Protein AF-A0A3M9N352-F1 (afdb_monomer_lite)

Radius of gyration: 36.43 Å; chains: 1; bounding box: 83×50×104 Å

Foldseek 3Di:
DDDDDDDDDDDDDDDPDPPPPDVVVVVVVVVVVLVVVLVVLVVVLVVVLVVLVVVLVVVLVVLVVVLVVQLVVLVVCCVVVVDDPVVSVVSNVVSVVVSVVVNVVSVVVSVVVNVVSVVVSVVVVVVSVVPPD

pLDDT: mean 82.06, std 21.28, range [32.69, 98.62]

Sequence (133 aa):
MLLTGSGAASAGTLGAGKGKENPFSKAEKKRTKALEKAAKKDAEYQQEMARAKEKYERDQADLKEDYNRKQHKINDQFVKDHYTASQFAQEMDRLRISYEMDKQKLQERYERQRDKRQTAWQAERNTISLVKL

Organism: NCBI:txid1348778

Secondary structure (DSSP, 8-state):
----------------------HHHHHHHHHHHHHHHHHHHHHHHHHHHHHHHHHHHHHHHHHHHHHHHHHHHHHHHHHHHT--HHHHHHHHHHHHHHHHHHHHHHHHHHHHHHHHHHHHHHHHHHHHHHS--

Structure (mmCIF, N/CA/C/O backbone):
data_AF-A0A3M9N352-F1
#
_entry.id   AF-A0A3M9N352-F1
#
loop_
_atom_site.group_PDB
_atom_site.id
_atom_site.type_symbol
_atom_site.label_atom_id
_atom_site.label_alt_id
_atom_site.label_comp_id
_atom_site.label_asym_id
_atom_site.label_entity_id
_atom_site.label_seq_id
_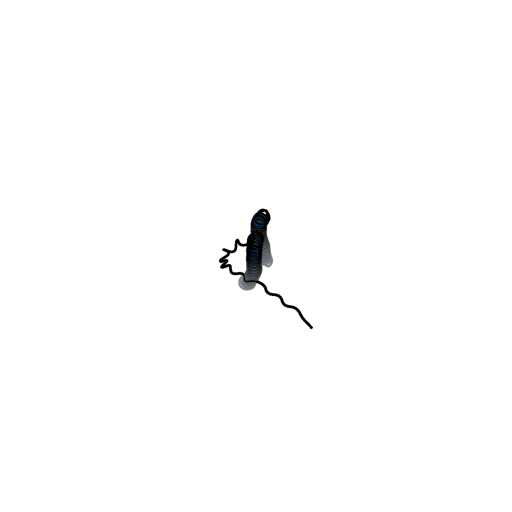atom_site.pdbx_PDB_ins_code
_atom_site.Cartn_x
_atom_site.Cartn_y
_atom_site.Cartn_z
_atom_site.occupancy
_atom_site.B_iso_or_equiv
_atom_site.auth_seq_id
_atom_site.auth_comp_id
_atom_site.auth_asym_id
_atom_site.auth_atom_id
_atom_site.pdbx_PDB_model_num
ATOM 1 N N . MET A 1 1 ? -58.968 -47.504 68.413 1.00 46.59 1 MET A N 1
ATOM 2 C CA . MET A 1 1 ? -58.049 -46.535 69.047 1.00 46.59 1 MET A CA 1
ATOM 3 C C . MET A 1 1 ? -58.661 -45.147 68.922 1.00 46.59 1 MET A C 1
ATOM 5 O O . MET A 1 1 ? -59.194 -44.833 67.868 1.00 46.59 1 MET A O 1
ATOM 9 N N . LEU A 1 2 ? -58.677 -44.414 70.036 1.00 40.50 2 LEU A N 1
ATOM 10 C CA . LEU A 1 2 ? -59.210 -43.060 70.238 1.00 40.50 2 LEU A CA 1
ATOM 11 C C . LEU A 1 2 ? -58.290 -41.954 69.667 1.00 40.50 2 LEU A C 1
ATOM 13 O O . LEU A 1 2 ? -57.119 -42.221 69.417 1.00 40.50 2 LEU A O 1
ATOM 17 N N . LEU A 1 3 ? -58.844 -40.726 69.662 1.00 39.59 3 LEU A N 1
ATOM 18 C CA . LEU A 1 3 ? -58.259 -39.364 69.560 1.00 39.59 3 LEU A CA 1
ATOM 19 C C . LEU A 1 3 ? -58.153 -38.772 68.133 1.00 39.59 3 LEU A C 1
ATOM 21 O O . LEU A 1 3 ? -57.405 -39.283 67.314 1.00 39.59 3 LEU A O 1
ATOM 25 N N . THR A 1 4 ? -59.003 -37.829 67.684 1.00 40.75 4 THR A N 1
ATOM 26 C CA . THR A 1 4 ? -59.256 -36.400 68.053 1.00 40.75 4 THR A CA 1
ATOM 27 C C . THR A 1 4 ? -58.168 -35.401 67.642 1.00 40.75 4 THR A C 1
ATOM 29 O O . THR A 1 4 ? -57.017 -35.562 68.027 1.00 40.75 4 THR A O 1
ATOM 32 N N . GLY A 1 5 ? -58.596 -34.293 67.017 1.00 38.94 5 GLY A N 1
ATOM 33 C CA . GLY A 1 5 ? -57.868 -33.012 66.927 1.00 38.94 5 GLY A CA 1
ATOM 34 C C . GLY A 1 5 ? -57.756 -32.504 65.483 1.00 38.94 5 GLY A C 1
ATOM 35 O O . GLY A 1 5 ? -56.967 -33.047 64.730 1.00 38.94 5 GLY A O 1
ATOM 36 N N . SER A 1 6 ? -58.631 -31.632 64.964 1.00 36.22 6 SER A N 1
ATOM 37 C CA . SER A 1 6 ? -58.828 -30.200 65.279 1.00 36.22 6 SER A CA 1
ATOM 38 C C . SER A 1 6 ? -57.690 -29.305 64.768 1.00 36.22 6 SER A C 1
ATOM 40 O O . SER A 1 6 ? -56.546 -29.496 65.165 1.00 36.22 6 SER A O 1
ATOM 42 N N . GLY A 1 7 ? -58.023 -28.281 63.968 1.00 32.69 7 GLY A N 1
ATOM 43 C CA . GLY A 1 7 ? -57.232 -27.047 63.944 1.00 32.69 7 GLY A CA 1
ATOM 44 C C . GLY A 1 7 ? -56.966 -26.382 62.592 1.00 32.69 7 GLY A C 1
ATOM 45 O O . GLY A 1 7 ? -55.981 -26.678 61.936 1.00 32.69 7 GLY A O 1
ATOM 46 N N . ALA A 1 8 ? -57.778 -25.357 62.326 1.00 37.34 8 ALA A N 1
ATOM 47 C CA . ALA A 1 8 ? -57.354 -24.004 61.949 1.00 37.34 8 ALA A CA 1
ATOM 48 C C . ALA A 1 8 ? -56.920 -23.668 60.504 1.00 37.34 8 ALA A C 1
ATOM 50 O O . ALA A 1 8 ? -55.937 -24.141 59.944 1.00 37.34 8 ALA A O 1
ATOM 51 N N . ALA A 1 9 ? -57.671 -22.698 59.983 1.00 40.91 9 ALA A N 1
ATOM 52 C CA . ALA A 1 9 ? -57.434 -21.861 58.823 1.00 40.91 9 ALA A CA 1
ATOM 53 C C . ALA A 1 9 ? -56.161 -20.997 58.894 1.00 40.91 9 ALA A C 1
ATOM 55 O O . ALA A 1 9 ? -55.774 -20.526 59.960 1.00 40.91 9 ALA A O 1
ATOM 56 N N . SER A 1 10 ? -55.651 -20.634 57.717 1.00 40.41 10 SER A N 1
ATOM 57 C CA . SER A 1 10 ? -55.231 -19.267 57.360 1.00 40.41 10 SER A CA 1
ATOM 58 C C . SER A 1 10 ? -55.149 -19.209 55.823 1.00 40.41 10 SER A C 1
ATOM 60 O O . SER A 1 10 ? -54.543 -20.066 55.195 1.00 40.41 10 SER A O 1
ATOM 62 N N . ALA A 1 11 ? -55.966 -18.439 55.100 1.00 34.78 11 ALA A N 1
ATOM 63 C CA . ALA A 1 11 ? -56.112 -16.983 55.067 1.00 34.78 11 ALA A CA 1
ATOM 64 C C . ALA A 1 11 ? -54.823 -16.257 54.645 1.00 34.78 11 ALA A C 1
ATOM 66 O O . ALA A 1 11 ? -53.880 -16.153 55.420 1.00 34.78 11 ALA A O 1
ATOM 67 N N . GLY A 1 12 ? -54.872 -15.675 53.441 1.00 35.03 12 GLY A N 1
ATOM 68 C CA . GLY A 1 12 ? -53.961 -14.634 52.963 1.00 35.03 12 GLY A CA 1
ATOM 69 C C . GLY A 1 12 ? -52.627 -15.170 52.433 1.00 35.03 12 GLY A C 1
ATOM 70 O O . GLY A 1 12 ? -52.000 -16.027 53.024 1.00 35.03 12 GLY A O 1
ATOM 71 N N . THR A 1 13 ? -52.065 -14.656 51.348 1.00 39.44 13 THR A N 1
ATOM 72 C CA . THR A 1 13 ? -52.016 -13.229 51.048 1.00 39.44 13 THR A CA 1
ATOM 73 C C . THR A 1 13 ? -51.676 -13.032 49.573 1.00 39.44 13 THR A C 1
ATOM 75 O O . THR A 1 13 ? -50.699 -13.574 49.060 1.00 39.44 13 THR A O 1
ATOM 78 N N . LEU A 1 14 ? -52.499 -12.217 48.911 1.00 44.50 14 LEU A N 1
ATOM 79 C CA . LEU A 1 14 ? -52.164 -11.475 47.701 1.00 44.50 14 LEU A CA 1
ATOM 80 C C . LEU A 1 14 ? -50.808 -10.789 47.880 1.00 44.50 14 LEU A C 1
ATOM 82 O O . LEU A 1 14 ? -50.658 -9.916 48.728 1.00 44.50 14 LEU A O 1
ATOM 86 N N . GLY A 1 15 ? -49.835 -11.149 47.055 1.00 35.78 15 GLY A N 1
ATOM 87 C CA . GLY A 1 15 ? -48.520 -10.529 47.077 1.00 35.78 15 GLY A CA 1
ATOM 88 C C . GLY A 1 15 ? -48.037 -10.253 45.671 1.00 35.78 15 GLY A C 1
ATOM 89 O O . GLY A 1 15 ? -47.127 -10.922 45.194 1.00 35.78 15 GLY A O 1
ATOM 90 N N . ALA A 1 16 ? -48.631 -9.253 45.016 1.00 46.25 16 ALA A N 1
ATOM 91 C CA . ALA A 1 16 ? -48.037 -8.566 43.875 1.00 46.25 16 ALA A CA 1
ATOM 92 C C . ALA A 1 16 ? -46.729 -7.887 44.327 1.00 46.25 16 ALA A C 1
ATOM 94 O O . ALA A 1 16 ? -46.659 -6.683 44.569 1.00 46.25 16 ALA A O 1
ATOM 95 N N . GLY A 1 17 ? -45.680 -8.686 44.503 1.00 37.94 17 GLY A N 1
ATOM 96 C CA . GLY A 1 17 ? -44.341 -8.209 44.780 1.00 37.94 17 GLY A CA 1
ATOM 97 C C . GLY A 1 17 ? -43.755 -7.674 43.489 1.00 37.94 17 GLY A C 1
ATOM 98 O O . GLY A 1 17 ? -43.281 -8.447 42.662 1.00 37.94 17 GLY A O 1
ATOM 99 N N . LYS A 1 18 ? -43.778 -6.347 43.314 1.00 44.56 18 LYS A N 1
ATOM 100 C CA . LYS A 1 18 ? -42.892 -5.641 42.381 1.00 44.56 18 LYS A CA 1
ATOM 101 C C . LYS A 1 18 ? -41.479 -6.187 42.589 1.00 44.56 18 LYS A C 1
ATOM 103 O O . LYS A 1 18 ? -40.827 -5.840 43.574 1.00 44.56 18 LYS A O 1
ATOM 108 N N . GLY A 1 19 ? -41.043 -7.070 41.694 1.00 46.03 19 GLY A N 1
ATOM 109 C CA . GLY A 1 19 ? -39.723 -7.676 41.735 1.00 46.03 19 GLY A CA 1
ATOM 110 C C . GLY A 1 19 ? -38.684 -6.571 41.659 1.00 46.03 19 GLY A C 1
ATOM 111 O O . GLY A 1 19 ? -38.417 -6.029 40.588 1.00 46.03 19 GLY A O 1
ATOM 112 N N . LYS A 1 20 ? -38.115 -6.199 42.809 1.00 50.38 20 LYS A N 1
ATOM 113 C CA . LYS A 1 20 ? -36.860 -5.457 42.861 1.00 50.38 20 LYS A CA 1
ATOM 114 C C . LYS A 1 20 ? -35.837 -6.363 42.190 1.00 50.38 20 LYS A C 1
ATOM 116 O O . LYS A 1 20 ? -35.360 -7.307 42.808 1.00 50.38 20 LYS A O 1
ATOM 121 N N . GLU A 1 21 ? -35.579 -6.127 40.905 1.00 52.34 21 GLU A N 1
ATOM 122 C CA . GLU A 1 21 ? -34.527 -6.824 40.170 1.00 52.34 21 GLU A CA 1
ATOM 123 C C . GLU A 1 21 ? -33.258 -6.812 41.025 1.00 52.34 21 GLU A C 1
ATOM 125 O O . GLU A 1 21 ? -32.755 -5.740 41.380 1.00 52.34 21 GLU A O 1
ATOM 130 N N . ASN A 1 22 ? -32.783 -8.008 41.379 1.00 58.81 22 ASN A N 1
ATOM 131 C CA . ASN A 1 22 ? -31.613 -8.184 42.225 1.00 58.81 22 ASN A CA 1
ATOM 132 C C . ASN A 1 22 ? -30.452 -7.383 41.602 1.00 58.81 22 ASN A C 1
ATOM 134 O O . ASN A 1 22 ? -30.203 -7.545 40.398 1.00 58.81 22 ASN A O 1
ATOM 138 N N . PRO A 1 23 ? -29.750 -6.513 42.354 1.00 59.72 23 PRO A N 1
ATOM 139 C CA . PRO A 1 23 ? -28.700 -5.641 41.815 1.00 59.72 23 PRO A CA 1
ATOM 140 C C . PRO A 1 23 ? -27.583 -6.433 41.120 1.00 59.72 23 PRO A C 1
ATOM 142 O O . PRO A 1 23 ? -27.018 -5.962 40.133 1.00 59.72 23 PRO A O 1
ATOM 145 N N . PHE A 1 24 ? -27.363 -7.678 41.554 1.00 60.66 24 PHE A N 1
ATOM 146 C CA . PHE A 1 24 ? -26.500 -8.654 40.891 1.00 60.66 24 PHE A CA 1
ATOM 147 C C . PHE A 1 24 ? -26.920 -8.951 39.441 1.00 60.66 24 PHE A C 1
ATOM 149 O O . PHE A 1 24 ? -26.077 -8.885 38.554 1.00 60.66 24 PHE A O 1
ATOM 156 N N . SER A 1 25 ? -28.215 -9.137 39.149 1.00 73.56 25 SER A N 1
ATOM 157 C CA . SER A 1 25 ? -28.678 -9.399 37.772 1.00 73.56 25 SER A CA 1
ATOM 158 C C . SER A 1 25 ? -28.511 -8.187 36.845 1.00 73.56 25 SER A C 1
ATOM 160 O O . SER A 1 25 ? -28.296 -8.337 35.644 1.00 73.56 25 SER A O 1
ATOM 162 N N . LYS A 1 26 ? -28.572 -6.962 37.388 1.00 76.81 26 LYS A N 1
ATOM 163 C CA . LYS A 1 26 ? -28.319 -5.734 36.616 1.00 76.81 26 LYS A CA 1
ATOM 164 C C . LYS A 1 26 ? -26.836 -5.559 36.311 1.00 76.81 26 LYS A C 1
ATOM 166 O O . LYS A 1 26 ? -26.499 -5.166 35.196 1.00 76.81 26 LYS A O 1
ATOM 171 N N . ALA A 1 27 ? -25.964 -5.825 37.283 1.00 78.38 27 ALA A N 1
ATOM 172 C CA . ALA A 1 27 ? -24.516 -5.780 37.096 1.00 78.38 27 ALA A CA 1
ATOM 173 C C . ALA A 1 27 ? -24.054 -6.838 36.082 1.00 78.38 27 ALA A C 1
ATOM 175 O O . ALA A 1 27 ? -23.261 -6.537 35.193 1.00 78.38 27 ALA A O 1
ATOM 176 N N . GLU A 1 28 ? -24.625 -8.037 36.150 1.00 81.25 28 GLU A N 1
ATOM 177 C CA . GLU A 1 28 ? -24.336 -9.130 35.226 1.00 81.25 28 GLU A CA 1
ATOM 178 C C . GLU A 1 28 ? -24.804 -8.807 33.803 1.00 81.25 28 GLU A C 1
ATOM 180 O O . GLU A 1 28 ? -23.981 -8.792 32.895 1.00 81.25 28 GLU A O 1
ATOM 185 N N . LYS A 1 29 ? -26.058 -8.362 33.609 1.00 84.25 29 LYS A N 1
ATOM 186 C CA . LYS A 1 29 ? -26.548 -7.876 32.300 1.00 84.25 29 LYS A CA 1
ATOM 187 C C . LYS A 1 29 ? -25.679 -6.749 31.720 1.00 84.25 29 LYS A C 1
ATOM 189 O O . LYS A 1 29 ? -25.496 -6.678 30.505 1.00 84.25 29 LYS A O 1
ATOM 194 N N . LYS A 1 30 ? -25.157 -5.839 32.555 1.00 84.38 30 LYS A N 1
ATOM 195 C CA . LYS A 1 30 ? -24.230 -4.779 32.113 1.00 84.38 30 LYS A CA 1
ATOM 196 C C . LYS A 1 30 ? -22.888 -5.356 31.657 1.00 84.38 30 LYS A C 1
ATOM 198 O O . LYS A 1 30 ? -22.384 -4.922 30.623 1.00 84.38 30 LYS A O 1
ATOM 203 N N . ARG A 1 31 ? -22.342 -6.337 32.383 1.00 83.12 31 ARG A N 1
ATOM 204 C CA . ARG A 1 31 ? -21.113 -7.052 32.006 1.00 83.12 31 ARG A CA 1
ATOM 205 C C . ARG A 1 31 ? -21.279 -7.784 30.682 1.00 83.12 31 ARG A C 1
ATOM 207 O O . ARG A 1 31 ? -20.456 -7.588 29.795 1.00 83.12 31 ARG A O 1
ATOM 214 N N . THR A 1 32 ? -22.362 -8.538 30.504 1.00 85.31 32 THR A N 1
ATOM 215 C CA . THR A 1 32 ? -22.622 -9.273 29.256 1.00 85.31 32 THR A CA 1
ATOM 216 C C . THR A 1 32 ? -22.703 -8.324 28.062 1.00 85.31 32 THR A C 1
ATOM 218 O O . THR A 1 32 ? -22.005 -8.524 27.075 1.00 85.31 32 THR A O 1
ATOM 221 N N . LYS A 1 33 ? -23.445 -7.213 28.185 1.00 86.94 33 LYS A N 1
ATOM 222 C CA . LYS A 1 33 ? -23.532 -6.190 27.127 1.00 86.94 33 LYS A CA 1
ATOM 223 C C . LYS A 1 33 ? -22.187 -5.527 26.813 1.00 86.94 33 LYS A C 1
ATOM 225 O O . LYS A 1 33 ? -21.920 -5.203 25.658 1.00 86.94 33 LYS A O 1
ATOM 230 N N . ALA A 1 34 ? -21.348 -5.291 27.824 1.00 84.81 34 ALA A N 1
ATOM 231 C CA . ALA A 1 34 ? -20.011 -4.736 27.620 1.00 84.81 34 ALA A CA 1
ATOM 232 C C . ALA A 1 34 ? -19.099 -5.720 26.868 1.00 84.81 34 ALA A C 1
ATOM 234 O O . ALA A 1 34 ? -18.400 -5.311 25.941 1.00 84.81 34 ALA A O 1
ATOM 235 N N . LEU A 1 35 ? -19.162 -7.010 27.214 1.00 86.44 35 LEU A N 1
ATOM 236 C CA . LEU A 1 35 ? -18.424 -8.076 26.533 1.00 86.44 35 LEU A CA 1
ATOM 237 C C . LEU A 1 35 ? -18.890 -8.261 25.085 1.00 86.44 35 LEU A C 1
ATOM 239 O O . LEU A 1 35 ? -18.057 -8.321 24.188 1.00 86.44 35 LEU A O 1
ATOM 243 N N . GLU A 1 36 ? -20.199 -8.276 24.831 1.00 88.50 36 GLU A N 1
ATOM 244 C CA . GLU A 1 36 ? -20.757 -8.348 23.473 1.00 88.50 36 GLU A CA 1
ATOM 245 C C . GLU A 1 36 ? -20.317 -7.157 22.614 1.00 88.50 36 GLU A C 1
ATOM 247 O O . GLU A 1 36 ? -19.919 -7.322 21.459 1.00 88.50 36 GLU A O 1
ATOM 252 N N . LYS A 1 37 ? -20.339 -5.944 23.182 1.00 87.69 37 LYS A N 1
ATOM 253 C CA . LYS A 1 37 ? -19.883 -4.737 22.485 1.00 87.69 37 LYS A CA 1
ATOM 254 C C . LYS A 1 37 ? -18.391 -4.808 22.154 1.00 87.69 37 LYS A C 1
ATOM 256 O O . LYS A 1 37 ? -18.011 -4.437 21.045 1.00 87.69 37 LYS A O 1
ATOM 261 N N . ALA A 1 38 ? -17.566 -5.288 23.086 1.00 86.81 38 ALA A N 1
ATOM 262 C CA . ALA A 1 38 ? -16.139 -5.495 22.856 1.00 86.81 38 ALA A CA 1
ATOM 263 C C . ALA A 1 38 ? -15.893 -6.552 21.767 1.00 86.81 38 ALA A C 1
ATOM 265 O O . ALA A 1 38 ? -15.145 -6.295 20.831 1.00 86.81 38 ALA A O 1
ATOM 266 N N . ALA A 1 39 ? -16.593 -7.689 21.818 1.00 89.94 39 ALA A N 1
ATOM 267 C CA . ALA A 1 39 ? -16.480 -8.748 20.816 1.00 89.94 39 ALA A CA 1
ATOM 268 C C . ALA A 1 39 ? -16.874 -8.266 19.410 1.00 89.94 39 ALA A C 1
ATOM 270 O O . ALA A 1 39 ? -16.186 -8.562 18.433 1.00 89.94 39 ALA A O 1
ATOM 271 N N . LYS A 1 40 ? -17.947 -7.471 19.297 1.00 91.00 40 LYS A N 1
ATOM 272 C CA . LYS A 1 40 ? -18.348 -6.871 18.019 1.00 91.00 40 LYS A CA 1
ATOM 273 C C . LYS A 1 40 ? -17.273 -5.925 17.475 1.00 91.00 40 LYS A C 1
ATOM 275 O O . LYS A 1 40 ? -16.990 -5.952 16.282 1.00 91.00 40 LYS A O 1
ATOM 280 N N . LYS A 1 41 ? -16.662 -5.113 18.341 1.00 88.81 41 LYS A N 1
ATOM 281 C CA . LYS A 1 41 ? -15.582 -4.194 17.957 1.00 88.81 41 LYS A CA 1
ATOM 282 C C . LYS A 1 41 ? -14.324 -4.927 17.509 1.00 88.81 41 LYS A C 1
ATOM 284 O O . LYS A 1 41 ? -13.740 -4.555 16.496 1.00 88.81 41 LYS A O 1
ATOM 289 N N . ASP A 1 42 ? -13.960 -5.994 18.210 1.00 91.94 42 ASP A N 1
ATOM 290 C CA . ASP A 1 42 ? -12.845 -6.855 17.822 1.00 91.94 42 ASP A CA 1
ATOM 291 C C . ASP A 1 42 ? -13.107 -7.478 16.438 1.00 91.94 42 ASP A C 1
ATOM 293 O O . ASP A 1 42 ? -12.227 -7.454 15.580 1.00 91.94 42 ASP A O 1
ATOM 297 N N . ALA A 1 43 ? -14.331 -7.944 16.165 1.00 94.44 43 ALA A N 1
ATOM 298 C CA . ALA A 1 43 ? -14.706 -8.477 14.854 1.00 94.44 43 ALA A CA 1
ATOM 299 C C . ALA A 1 43 ? -14.662 -7.420 13.729 1.00 94.44 43 ALA A C 1
ATOM 301 O O . ALA A 1 43 ? -14.131 -7.698 12.652 1.00 94.44 43 ALA A O 1
ATOM 302 N N . GLU A 1 44 ? -15.179 -6.209 13.975 1.00 94.06 44 GLU A N 1
ATOM 303 C CA . GLU A 1 44 ? -15.109 -5.079 13.032 1.00 94.06 44 GLU A CA 1
ATOM 304 C C . GLU A 1 44 ? -13.650 -4.742 12.678 1.00 94.06 44 GLU A C 1
ATOM 306 O O . GLU A 1 44 ? -13.306 -4.637 11.499 1.00 94.06 44 GLU A O 1
ATOM 311 N N . TYR A 1 45 ? -12.777 -4.655 13.687 1.00 94.62 45 TYR A N 1
ATOM 312 C CA . TYR A 1 45 ? -11.348 -4.397 13.506 1.00 94.62 45 TYR A CA 1
ATOM 313 C C . TYR A 1 45 ? -10.658 -5.493 12.676 1.00 94.62 45 TYR A C 1
ATOM 315 O O . TYR A 1 45 ? -9.929 -5.186 11.731 1.00 94.62 45 TYR A O 1
ATOM 323 N N . GLN A 1 46 ? -10.917 -6.773 12.969 1.00 96.69 46 GLN A N 1
ATOM 324 C CA . GLN A 1 46 ? -10.341 -7.886 12.201 1.00 96.69 46 GLN A CA 1
ATOM 325 C C . GLN A 1 46 ? -10.775 -7.849 10.731 1.00 96.69 46 GLN A C 1
ATOM 327 O O . GLN A 1 46 ? -9.956 -8.052 9.832 1.00 96.69 46 GLN A O 1
ATOM 332 N N . GLN A 1 47 ? -12.047 -7.539 10.470 1.00 97.25 47 GLN A N 1
ATOM 333 C CA . GLN A 1 47 ? -12.552 -7.420 9.106 1.00 97.25 47 GLN A CA 1
ATOM 334 C C . GLN A 1 47 ? -11.896 -6.255 8.355 1.00 97.25 47 GLN A C 1
ATOM 336 O O . GLN A 1 47 ? -11.549 -6.393 7.181 1.00 97.25 47 GLN A O 1
ATOM 341 N N . GLU A 1 48 ? -11.706 -5.110 9.011 1.00 96.25 48 GLU A N 1
ATOM 342 C CA . GLU A 1 48 ? -11.035 -3.960 8.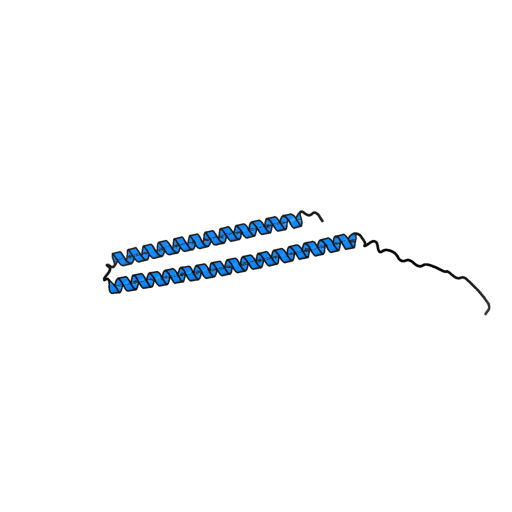406 1.00 96.25 48 GLU A CA 1
ATOM 343 C C . GLU A 1 48 ? -9.571 -4.273 8.065 1.00 96.25 48 GLU A C 1
ATOM 345 O O . GLU A 1 48 ? -9.102 -3.949 6.971 1.00 96.25 48 GLU A O 1
ATOM 350 N N . MET A 1 49 ? -8.863 -4.960 8.963 1.00 97.75 49 MET A N 1
ATOM 351 C CA . MET A 1 49 ? -7.484 -5.398 8.739 1.00 97.75 49 MET A CA 1
ATOM 352 C C . MET A 1 49 ? -7.372 -6.373 7.566 1.00 97.75 49 MET A C 1
ATOM 354 O O . MET A 1 49 ? -6.477 -6.218 6.732 1.00 97.75 49 MET A O 1
ATOM 358 N N . ALA A 1 50 ? -8.301 -7.327 7.454 1.00 98.00 50 ALA A N 1
ATOM 359 C CA . ALA A 1 50 ? -8.354 -8.259 6.331 1.00 98.00 50 ALA A CA 1
ATOM 360 C C . ALA A 1 50 ? -8.557 -7.527 4.995 1.00 98.00 50 ALA A C 1
ATOM 362 O O . ALA A 1 50 ? -7.762 -7.699 4.073 1.00 98.00 50 ALA A O 1
ATOM 363 N N . ARG A 1 51 ? -9.543 -6.624 4.914 1.00 98.12 51 ARG A N 1
ATOM 364 C CA . ARG A 1 51 ? -9.797 -5.823 3.700 1.00 98.12 51 ARG A CA 1
ATOM 365 C C . ARG A 1 51 ? -8.605 -4.951 3.317 1.00 98.12 51 ARG A C 1
ATOM 367 O O . ARG A 1 51 ? -8.294 -4.800 2.137 1.00 98.12 51 ARG A O 1
ATOM 374 N N . ALA A 1 52 ? -7.940 -4.352 4.303 1.00 97.38 52 ALA A N 1
ATOM 375 C CA . ALA A 1 52 ? -6.758 -3.538 4.058 1.00 97.38 52 ALA A CA 1
ATOM 376 C C . ALA A 1 52 ? -5.599 -4.370 3.496 1.00 97.38 52 ALA A C 1
ATOM 378 O O . ALA A 1 52 ? -4.904 -3.909 2.590 1.00 97.38 52 ALA A O 1
ATOM 379 N N . LYS A 1 53 ? -5.410 -5.590 4.010 1.00 98.00 53 LYS A N 1
ATOM 380 C CA . LYS A 1 53 ? -4.412 -6.534 3.508 1.00 98.00 53 LYS A CA 1
ATOM 381 C C . LYS A 1 53 ? -4.726 -6.971 2.076 1.00 98.00 53 LYS A C 1
ATOM 383 O O . LYS A 1 53 ? -3.856 -6.856 1.222 1.00 98.00 53 LYS A O 1
ATOM 388 N N . GLU A 1 54 ? -5.964 -7.369 1.789 1.00 98.44 54 GLU A N 1
ATOM 389 C CA . GLU A 1 54 ? -6.396 -7.730 0.428 1.00 98.44 54 GLU A CA 1
ATOM 390 C C . GLU A 1 54 ? -6.184 -6.582 -0.564 1.00 98.44 54 GLU A C 1
ATOM 392 O O . GLU A 1 54 ? -5.730 -6.789 -1.689 1.00 98.44 54 GLU A O 1
ATOM 397 N N . LYS A 1 55 ? -6.494 -5.343 -0.155 1.00 98.38 55 LYS A N 1
ATOM 398 C CA . LYS A 1 55 ? -6.233 -4.169 -0.991 1.00 98.38 55 LYS A CA 1
ATOM 399 C C . LYS A 1 55 ? -4.737 -4.013 -1.268 1.00 98.38 55 LYS A C 1
ATOM 401 O O . LYS A 1 55 ? -4.369 -3.769 -2.408 1.00 98.38 55 LYS A O 1
ATOM 406 N N . TYR A 1 56 ? -3.894 -4.141 -0.247 1.00 98.44 56 TYR A N 1
ATOM 407 C CA . TYR A 1 56 ? -2.446 -4.045 -0.407 1.00 98.44 56 TYR A CA 1
ATOM 408 C C . TYR A 1 56 ? -1.897 -5.123 -1.355 1.00 98.44 56 TYR A C 1
ATOM 410 O O . TYR A 1 56 ? -1.101 -4.804 -2.233 1.00 98.44 56 TYR A O 1
ATOM 418 N N . GLU A 1 57 ? -2.361 -6.367 -1.236 1.00 98.62 57 GLU A N 1
ATOM 419 C CA . GLU A 1 57 ? -1.971 -7.465 -2.131 1.00 98.62 57 GLU A CA 1
ATOM 420 C C . GLU A 1 57 ? -2.385 -7.193 -3.584 1.00 98.62 57 GLU A C 1
ATOM 422 O O . GLU A 1 57 ? -1.597 -7.417 -4.504 1.00 98.62 57 GLU A O 1
ATOM 427 N N . ARG A 1 58 ? -3.589 -6.644 -3.799 1.00 98.56 58 ARG A N 1
ATOM 428 C CA . ARG A 1 58 ? -4.033 -6.202 -5.128 1.00 98.56 58 ARG A CA 1
ATOM 429 C C . ARG A 1 58 ? -3.154 -5.080 -5.673 1.00 98.56 58 ARG A C 1
ATOM 431 O O . ARG A 1 58 ? -2.647 -5.202 -6.779 1.00 98.56 58 ARG A O 1
ATOM 438 N N . ASP A 1 59 ? -2.914 -4.037 -4.880 1.00 98.38 59 ASP A N 1
ATOM 439 C CA . ASP A 1 59 ? -2.075 -2.905 -5.285 1.00 98.38 59 ASP A CA 1
ATOM 440 C C . ASP A 1 59 ? -0.637 -3.367 -5.631 1.00 98.38 59 ASP A C 1
ATOM 442 O O . ASP A 1 59 ? -0.003 -2.816 -6.531 1.00 98.38 59 ASP A O 1
ATOM 446 N N . GLN A 1 60 ? -0.105 -4.389 -4.943 1.00 98.56 60 GLN A N 1
ATOM 447 C CA . GLN A 1 60 ? 1.185 -5.000 -5.287 1.00 98.56 60 GLN A CA 1
ATOM 448 C C . GLN A 1 60 ? 1.150 -5.738 -6.629 1.00 98.56 60 GLN A C 1
ATOM 450 O O . GLN A 1 60 ? 2.111 -5.653 -7.399 1.00 98.56 60 GLN A O 1
ATOM 455 N N . ALA A 1 61 ? 0.078 -6.487 -6.894 1.00 98.50 61 ALA A N 1
ATOM 456 C CA . ALA A 1 61 ? -0.101 -7.193 -8.156 1.00 98.50 61 ALA A CA 1
ATOM 457 C C . ALA A 1 61 ? -0.197 -6.205 -9.326 1.00 98.50 61 ALA A C 1
ATOM 459 O O . ALA A 1 61 ? 0.531 -6.363 -10.306 1.00 98.50 61 ALA A O 1
ATOM 460 N N . ASP A 1 62 ? -0.994 -5.147 -9.168 1.00 98.38 62 ASP A N 1
ATOM 461 C CA . ASP A 1 62 ? -1.151 -4.081 -10.160 1.00 98.38 62 ASP A CA 1
ATOM 462 C C . ASP A 1 62 ? 0.196 -3.398 -10.444 1.00 98.38 62 ASP A C 1
ATOM 464 O O . ASP A 1 62 ? 0.590 -3.241 -11.597 1.00 98.38 62 ASP A O 1
ATOM 468 N N . LEU A 1 63 ? 0.974 -3.077 -9.400 1.00 98.19 63 LEU A N 1
ATOM 469 C CA . LEU A 1 63 ? 2.303 -2.476 -9.556 1.00 98.19 63 LEU A CA 1
ATOM 470 C C . LEU A 1 63 ? 3.262 -3.374 -10.356 1.00 98.19 63 LEU A C 1
ATOM 472 O O . LEU A 1 63 ? 4.046 -2.888 -11.178 1.00 98.19 63 LEU A O 1
ATOM 476 N N . LYS A 1 64 ? 3.217 -4.688 -10.120 1.00 97.94 64 LYS A N 1
ATOM 477 C CA . LYS A 1 64 ? 4.024 -5.660 -10.865 1.00 97.94 64 LYS A CA 1
ATOM 478 C C . LYS A 1 64 ? 3.565 -5.770 -12.317 1.00 97.94 64 LYS A C 1
ATOM 480 O O . LYS A 1 64 ? 4.400 -5.875 -13.214 1.00 97.94 64 LYS A O 1
ATOM 485 N N . GLU A 1 65 ? 2.260 -5.745 -12.560 1.00 98.38 65 GLU A N 1
ATOM 486 C CA . GLU A 1 65 ? 1.716 -5.766 -13.913 1.00 98.38 65 GLU A CA 1
ATOM 487 C C . GLU A 1 65 ? 2.129 -4.511 -14.694 1.00 98.38 65 GLU A C 1
ATOM 489 O O . GLU A 1 65 ? 2.641 -4.618 -15.807 1.00 98.38 65 GLU A O 1
ATOM 494 N N . ASP A 1 66 ? 2.016 -3.331 -14.082 1.00 98.31 66 ASP A N 1
ATOM 495 C CA . ASP A 1 66 ? 2.485 -2.058 -14.630 1.00 98.31 66 ASP A CA 1
ATOM 496 C C . ASP A 1 66 ? 3.970 -2.102 -15.010 1.00 98.31 66 ASP A C 1
ATOM 498 O O . ASP A 1 66 ? 4.348 -1.650 -16.096 1.00 98.31 66 ASP A O 1
ATOM 502 N N . TYR A 1 67 ? 4.814 -2.656 -14.134 1.00 98.19 67 TYR A N 1
ATOM 503 C CA . TYR A 1 67 ? 6.237 -2.850 -14.407 1.00 98.19 67 TYR A CA 1
ATOM 504 C C . TYR A 1 67 ? 6.460 -3.742 -15.631 1.00 98.19 67 TYR A C 1
ATOM 506 O O . TYR A 1 67 ? 7.176 -3.344 -16.551 1.00 98.19 67 TYR A O 1
ATOM 514 N N . ASN A 1 68 ? 5.791 -4.897 -15.693 1.00 98.31 68 ASN A N 1
ATOM 515 C CA . ASN A 1 68 ? 5.904 -5.819 -16.823 1.00 98.31 68 ASN A CA 1
ATOM 516 C C . ASN A 1 68 ? 5.452 -5.160 -18.134 1.00 98.31 68 ASN A C 1
ATOM 518 O O . ASN A 1 68 ? 6.143 -5.256 -19.147 1.00 98.31 68 ASN A O 1
ATOM 522 N N . ARG A 1 69 ? 4.323 -4.436 -18.128 1.00 98.19 69 ARG A N 1
ATOM 523 C CA . ARG A 1 69 ? 3.831 -3.725 -19.320 1.00 98.19 69 ARG A CA 1
ATOM 524 C C . ARG A 1 69 ? 4.829 -2.671 -19.803 1.00 98.19 69 ARG A C 1
ATOM 526 O O . ARG A 1 69 ? 5.071 -2.563 -21.004 1.00 98.19 69 ARG A O 1
ATOM 533 N N . LYS A 1 70 ? 5.444 -1.915 -18.888 1.00 97.56 70 LYS A N 1
ATOM 534 C CA . LYS A 1 70 ? 6.496 -0.942 -19.232 1.00 97.56 70 LYS A CA 1
ATOM 535 C C . LYS A 1 70 ? 7.751 -1.626 -19.771 1.00 97.56 70 LYS A C 1
ATOM 537 O O . LYS A 1 70 ? 8.298 -1.155 -20.763 1.00 97.56 70 LYS A O 1
ATOM 542 N N . GLN A 1 71 ? 8.166 -2.742 -19.175 1.00 97.19 71 GLN A N 1
ATOM 543 C CA . GLN A 1 71 ? 9.300 -3.527 -19.658 1.00 97.19 71 GLN A CA 1
ATOM 544 C C . GLN A 1 71 ? 9.072 -4.003 -21.100 1.00 97.19 71 GLN A C 1
ATOM 546 O O . GLN A 1 71 ? 9.947 -3.826 -21.945 1.00 97.19 71 GLN A O 1
ATOM 551 N N . HIS A 1 72 ? 7.894 -4.559 -21.401 1.00 96.75 72 HIS A N 1
ATOM 552 C CA . HIS A 1 72 ? 7.543 -4.970 -22.764 1.00 96.75 72 HIS A CA 1
ATOM 553 C C . HIS A 1 72 ? 7.601 -3.798 -23.743 1.00 96.75 72 HIS A C 1
ATOM 555 O O . HIS A 1 72 ? 8.214 -3.917 -24.796 1.00 96.75 72 HIS A O 1
ATOM 561 N N . LYS A 1 73 ? 7.066 -2.635 -23.361 1.00 94.75 73 LYS A N 1
ATOM 562 C CA . LYS A 1 73 ? 7.112 -1.437 -24.205 1.00 94.75 73 LYS A CA 1
ATOM 563 C C . LYS A 1 73 ? 8.543 -0.979 -24.517 1.00 94.75 73 LYS A C 1
ATOM 565 O O . LYS A 1 73 ? 8.814 -0.609 -25.655 1.00 94.75 73 LYS A O 1
ATOM 570 N N . ILE A 1 74 ? 9.446 -1.010 -23.534 1.00 93.50 74 ILE A N 1
ATOM 571 C CA . ILE A 1 74 ? 10.868 -0.684 -23.743 1.00 93.50 74 ILE A CA 1
ATOM 572 C C . ILE A 1 74 ? 11.505 -1.695 -24.703 1.00 93.50 74 ILE A C 1
ATOM 574 O O . ILE A 1 74 ? 12.252 -1.312 -25.600 1.00 93.50 74 ILE A O 1
ATOM 578 N N . ASN A 1 75 ? 11.186 -2.982 -24.549 1.00 92.38 75 ASN A N 1
ATOM 579 C CA . ASN A 1 75 ? 11.687 -4.031 -25.432 1.00 92.38 75 ASN A CA 1
ATOM 580 C C . ASN A 1 75 ? 11.188 -3.865 -26.878 1.00 92.38 75 ASN A C 1
ATOM 582 O O . ASN A 1 75 ? 11.974 -3.968 -27.816 1.00 92.38 75 ASN A O 1
ATOM 586 N N . ASP A 1 76 ? 9.910 -3.542 -27.067 1.00 92.44 76 ASP A N 1
ATOM 587 C CA . ASP A 1 76 ? 9.334 -3.302 -28.393 1.00 92.44 76 ASP A CA 1
ATOM 588 C C . ASP A 1 76 ? 9.966 -2.074 -29.068 1.00 92.44 76 ASP A C 1
ATOM 590 O O . ASP A 1 76 ? 10.273 -2.105 -30.260 1.00 92.44 76 ASP A O 1
ATOM 594 N N . GLN A 1 77 ? 10.214 -1.004 -28.303 1.00 89.19 77 GLN A N 1
ATOM 595 C CA . GLN A 1 77 ? 10.932 0.180 -28.786 1.00 89.19 77 GLN A CA 1
ATOM 596 C C . GLN A 1 77 ? 12.379 -0.144 -29.160 1.00 89.19 77 GLN A C 1
ATOM 598 O O . GLN A 1 77 ? 12.852 0.313 -30.193 1.00 89.19 77 GLN A O 1
ATOM 603 N N . PHE A 1 78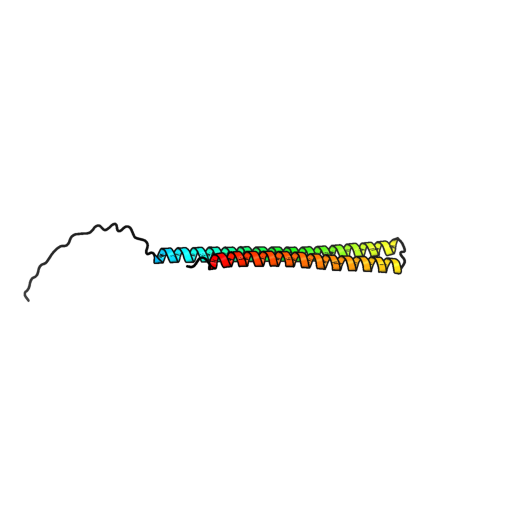 ? 13.068 -0.978 -28.378 1.00 88.69 78 PHE A N 1
ATOM 604 C CA . PHE A 1 78 ? 14.426 -1.412 -28.703 1.00 88.69 78 PHE A CA 1
ATOM 605 C C . PHE A 1 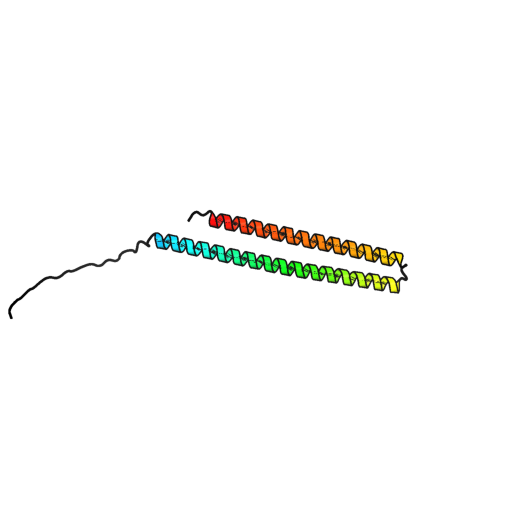78 ? 14.496 -2.139 -30.049 1.00 88.69 78 PHE A C 1
ATOM 607 O O . PHE A 1 78 ? 15.361 -1.832 -30.870 1.00 88.69 78 PHE A O 1
ATOM 614 N N . VAL A 1 79 ? 13.559 -3.059 -30.296 1.00 86.69 79 VAL A N 1
ATOM 615 C CA . VAL A 1 79 ? 13.473 -3.805 -31.560 1.00 86.69 79 VAL A CA 1
ATOM 616 C C . VAL A 1 79 ? 13.132 -2.882 -32.732 1.00 86.69 79 VAL A C 1
ATOM 618 O O . VAL A 1 79 ? 13.678 -3.054 -33.820 1.00 86.69 79 VAL A O 1
ATOM 621 N N . LYS A 1 80 ? 12.239 -1.909 -32.522 1.00 86.94 80 LYS A N 1
ATOM 622 C CA . LYS A 1 80 ? 11.724 -1.038 -33.586 1.00 86.94 80 LYS A CA 1
ATOM 623 C C . LYS A 1 80 ? 12.653 0.125 -33.943 1.00 86.94 80 LYS A C 1
ATOM 625 O O . LYS A 1 80 ? 12.817 0.423 -35.121 1.00 86.94 80 LYS A O 1
ATOM 630 N N . ASP A 1 81 ? 13.245 0.770 -32.943 1.00 84.25 81 ASP A N 1
ATOM 631 C CA . ASP A 1 81 ? 13.944 2.051 -33.091 1.00 84.25 81 ASP A CA 1
ATOM 632 C C . ASP A 1 81 ? 15.480 1.892 -33.082 1.00 84.25 81 ASP A C 1
ATOM 634 O O . ASP A 1 81 ? 16.205 2.882 -33.003 1.00 84.25 81 ASP A O 1
ATOM 638 N N . HIS A 1 82 ? 15.991 0.653 -33.157 1.00 77.19 82 HIS A N 1
ATOM 639 C CA . HIS A 1 82 ? 17.426 0.320 -33.153 1.00 77.19 82 HIS A CA 1
ATOM 640 C C . HIS A 1 82 ? 18.216 0.993 -32.018 1.00 77.19 82 HIS A C 1
ATOM 642 O O . HIS A 1 82 ? 19.343 1.456 -32.215 1.00 77.19 82 HIS A O 1
ATOM 648 N N . TYR A 1 83 ? 17.629 1.059 -30.820 1.00 79.75 83 TYR A N 1
ATOM 649 C CA . TYR A 1 83 ? 18.320 1.588 -29.645 1.00 79.75 83 TYR A CA 1
ATOM 650 C C . TYR A 1 83 ? 19.672 0.897 -29.463 1.00 79.75 83 TYR A C 1
ATOM 652 O O . TYR A 1 83 ? 19.821 -0.310 -29.661 1.00 79.75 83 TYR A O 1
ATOM 660 N N . THR A 1 84 ? 20.671 1.658 -29.027 1.00 86.06 84 THR A N 1
ATOM 661 C CA . THR A 1 84 ? 21.933 1.049 -28.607 1.00 86.06 84 THR A CA 1
ATOM 662 C C . THR A 1 84 ? 21.707 0.211 -27.348 1.00 86.06 84 THR A C 1
ATOM 664 O O . THR A 1 84 ? 20.855 0.529 -26.513 1.00 86.06 84 THR A O 1
ATOM 667 N N . ALA A 1 85 ? 22.516 -0.834 -27.158 1.00 87.38 85 ALA A N 1
ATOM 668 C CA . ALA A 1 85 ? 22.465 -1.651 -25.944 1.00 87.38 85 ALA A CA 1
ATOM 669 C C . ALA A 1 85 ? 22.603 -0.805 -24.658 1.00 87.38 85 ALA A C 1
ATOM 671 O O . ALA A 1 85 ? 21.973 -1.103 -23.647 1.00 87.38 85 ALA A O 1
ATOM 672 N N . SER A 1 86 ? 23.372 0.290 -24.720 1.00 91.19 86 SER A N 1
ATOM 673 C CA . SER A 1 86 ? 23.542 1.236 -23.611 1.00 91.19 86 SER A CA 1
ATOM 674 C C . SER A 1 86 ? 22.248 1.988 -23.271 1.00 91.19 86 SER A C 1
ATOM 676 O O . SER A 1 86 ? 21.870 2.063 -22.104 1.00 91.19 86 SER A O 1
ATOM 678 N N . GLN A 1 87 ? 21.522 2.491 -24.276 1.00 90.75 87 GLN A N 1
ATOM 679 C CA . GLN A 1 87 ? 20.243 3.183 -24.061 1.00 90.75 87 GLN A CA 1
ATOM 680 C C . GLN A 1 87 ? 19.182 2.248 -23.476 1.00 90.75 87 GLN A C 1
ATOM 682 O O . GLN A 1 87 ? 18.479 2.624 -22.541 1.00 90.75 87 GLN A O 1
ATOM 687 N N . PHE A 1 88 ? 19.099 1.016 -23.982 1.00 92.62 88 PHE A N 1
ATOM 688 C CA . PHE A 1 88 ? 18.189 0.007 -23.443 1.00 92.62 88 PHE A CA 1
ATOM 689 C C . PHE A 1 88 ? 18.488 -0.315 -21.975 1.00 92.62 88 PHE A C 1
ATOM 691 O O . PHE A 1 88 ? 17.578 -0.308 -21.147 1.00 92.62 88 PHE A O 1
ATOM 698 N N . ALA A 1 89 ? 19.761 -0.545 -21.638 1.00 94.38 89 ALA A N 1
ATOM 699 C CA . ALA A 1 89 ? 20.174 -0.833 -20.268 1.00 94.38 89 ALA A CA 1
ATOM 700 C C . ALA A 1 89 ? 19.820 0.315 -19.308 1.00 94.38 89 ALA A C 1
ATOM 702 O O . ALA A 1 89 ? 19.263 0.072 -18.240 1.00 94.38 89 ALA A O 1
ATOM 703 N N . GLN A 1 90 ? 20.063 1.566 -19.713 1.00 95.00 90 GLN A N 1
ATOM 704 C CA . GLN A 1 90 ? 19.720 2.738 -18.903 1.00 95.00 90 GLN A CA 1
ATOM 705 C C . GLN A 1 90 ? 18.213 2.860 -18.642 1.00 95.00 90 GLN A C 1
ATOM 707 O O . GLN A 1 90 ? 17.808 3.151 -17.517 1.00 95.00 90 GLN A O 1
ATOM 712 N N . GLU A 1 91 ? 17.373 2.640 -19.655 1.00 95.00 91 GLU A N 1
ATOM 713 C CA . GLU A 1 91 ? 15.914 2.684 -19.497 1.00 95.00 91 GLU A CA 1
ATOM 714 C C . GLU A 1 91 ? 15.400 1.545 -18.603 1.00 95.00 91 GLU A C 1
ATOM 716 O O . GLU A 1 91 ? 14.555 1.766 -17.732 1.00 95.00 91 GLU A O 1
ATOM 721 N N . MET A 1 92 ? 15.965 0.344 -18.741 1.00 96.50 92 MET A N 1
ATOM 722 C CA . MET A 1 92 ? 15.653 -0.794 -17.875 1.00 96.50 92 MET A CA 1
ATOM 723 C C . MET A 1 92 ? 16.043 -0.547 -16.413 1.00 96.50 92 MET A C 1
ATOM 725 O O . MET A 1 92 ? 15.253 -0.838 -15.509 1.00 96.50 92 MET A O 1
ATOM 729 N N . ASP A 1 93 ? 17.214 0.041 -16.166 1.00 97.62 93 ASP A N 1
ATOM 730 C CA . ASP A 1 93 ? 17.656 0.401 -14.816 1.00 97.62 93 ASP A CA 1
ATOM 731 C C . ASP A 1 93 ? 16.756 1.470 -14.194 1.00 97.62 93 ASP A C 1
ATOM 733 O O . ASP A 1 93 ? 16.329 1.333 -13.044 1.00 97.62 93 ASP A O 1
ATOM 737 N N . ARG A 1 94 ? 16.388 2.506 -14.958 1.00 97.69 94 ARG A N 1
ATOM 738 C CA . ARG A 1 94 ? 15.428 3.528 -14.509 1.00 97.69 94 ARG A CA 1
ATOM 739 C C . ARG A 1 94 ? 14.081 2.915 -14.148 1.00 97.69 94 ARG A C 1
ATOM 741 O O . ARG A 1 94 ? 13.527 3.236 -13.093 1.00 97.69 94 ARG A O 1
ATOM 748 N N . LEU A 1 95 ? 13.566 2.018 -14.989 1.00 97.75 95 LEU A N 1
ATOM 749 C CA . LEU A 1 95 ? 12.306 1.327 -14.737 1.00 97.75 95 LEU A CA 1
ATOM 750 C C . LEU A 1 95 ? 12.378 0.494 -13.448 1.00 97.75 95 LEU A C 1
ATOM 752 O O . LEU A 1 95 ? 11.460 0.549 -12.627 1.00 97.75 95 LEU A O 1
ATOM 756 N N . ARG A 1 96 ? 13.479 -0.238 -13.242 1.00 98.06 96 ARG A N 1
ATOM 757 C CA . ARG A 1 96 ? 13.708 -1.037 -12.032 1.00 98.06 96 ARG A CA 1
ATOM 758 C C . ARG A 1 96 ? 13.771 -0.172 -10.774 1.00 98.06 96 ARG A C 1
ATOM 760 O O . ARG A 1 96 ? 13.116 -0.501 -9.789 1.00 98.06 96 ARG A O 1
ATOM 767 N N . ILE A 1 97 ? 14.520 0.930 -10.808 1.00 98.44 97 ILE A N 1
ATOM 768 C CA . ILE A 1 97 ? 14.631 1.863 -9.676 1.00 98.44 97 ILE A CA 1
ATOM 769 C C . ILE A 1 97 ? 13.256 2.440 -9.327 1.00 98.44 97 ILE A C 1
ATOM 771 O O . ILE A 1 97 ? 12.868 2.430 -8.159 1.00 98.44 97 ILE A O 1
ATOM 775 N N . SER A 1 98 ? 12.492 2.888 -10.330 1.00 98.25 98 SER A N 1
ATOM 776 C CA . SER A 1 98 ? 11.137 3.409 -10.116 1.00 98.25 98 SER A CA 1
ATOM 777 C C . SER A 1 98 ? 10.226 2.370 -9.462 1.00 98.25 98 SER A C 1
ATOM 779 O O . SER A 1 98 ? 9.516 2.695 -8.514 1.00 98.25 98 SER A O 1
ATOM 781 N N . TYR A 1 99 ? 10.262 1.122 -9.935 1.00 98.38 99 TYR A N 1
ATOM 782 C CA . TYR A 1 99 ? 9.449 0.041 -9.381 1.00 98.38 99 TYR A CA 1
ATOM 783 C C . TYR A 1 99 ? 9.781 -0.254 -7.913 1.00 98.38 99 TYR A C 1
ATOM 785 O O . TYR A 1 99 ? 8.871 -0.349 -7.090 1.00 98.38 99 TYR A O 1
ATOM 793 N N . GLU A 1 100 ? 11.065 -0.346 -7.555 1.00 98.50 100 GLU A N 1
ATOM 794 C CA . GLU A 1 100 ? 11.463 -0.582 -6.161 1.00 98.50 100 GLU A CA 1
ATOM 795 C C . GLU A 1 100 ? 11.069 0.588 -5.248 1.00 98.50 100 GLU A C 1
ATOM 797 O O . GLU A 1 100 ? 10.557 0.366 -4.148 1.00 98.50 100 GLU A O 1
ATOM 802 N N . MET A 1 101 ? 11.215 1.834 -5.715 1.00 98.38 101 MET A N 1
ATOM 803 C CA . MET A 1 101 ? 10.751 3.008 -4.970 1.00 98.38 101 MET A CA 1
ATOM 804 C C . MET A 1 101 ? 9.236 2.987 -4.741 1.00 98.38 101 MET A C 1
ATOM 806 O O . MET A 1 101 ? 8.766 3.282 -3.641 1.00 98.38 101 MET A O 1
ATOM 810 N N . ASP A 1 102 ? 8.451 2.647 -5.762 1.00 98.31 102 ASP A N 1
ATOM 811 C CA . ASP A 1 102 ? 6.993 2.606 -5.649 1.00 98.31 102 ASP A CA 1
ATOM 812 C C . ASP A 1 102 ? 6.523 1.453 -4.755 1.00 98.31 102 ASP A C 1
ATOM 814 O O . ASP A 1 102 ? 5.596 1.626 -3.956 1.00 98.31 102 ASP A O 1
ATOM 818 N N . LYS A 1 103 ? 7.220 0.313 -4.797 1.00 98.38 103 LYS A N 1
ATOM 819 C CA . LYS A 1 103 ? 7.002 -0.823 -3.898 1.00 98.38 103 LYS A CA 1
ATOM 820 C C . LYS A 1 103 ? 7.273 -0.448 -2.439 1.00 98.38 103 LYS A C 1
ATOM 822 O O . LYS A 1 103 ? 6.449 -0.753 -1.576 1.00 98.38 103 LYS A O 1
ATOM 827 N N . GLN A 1 104 ? 8.374 0.253 -2.158 1.00 98.50 104 GLN A N 1
ATOM 828 C CA . GLN A 1 104 ? 8.684 0.761 -0.814 1.00 98.50 104 GLN A CA 1
ATOM 829 C C . GLN A 1 104 ? 7.608 1.734 -0.320 1.00 98.50 104 GLN A C 1
ATOM 831 O O . GLN A 1 104 ? 7.052 1.547 0.760 1.00 98.50 104 GLN A O 1
ATOM 836 N N . LYS A 1 105 ? 7.216 2.715 -1.141 1.00 98.44 105 LYS A N 1
ATOM 837 C CA . LYS A 1 105 ? 6.138 3.657 -0.792 1.00 98.44 105 LYS A CA 1
ATOM 838 C C . LYS A 1 105 ? 4.803 2.957 -0.543 1.00 98.44 105 LYS A C 1
ATOM 840 O O . LYS A 1 105 ? 4.005 3.410 0.281 1.00 98.44 105 LYS A O 1
ATOM 845 N N . LEU A 1 106 ? 4.495 1.897 -1.289 1.00 98.31 106 LEU A N 1
ATOM 846 C CA . LEU A 1 106 ? 3.287 1.104 -1.069 1.00 98.31 106 LEU A CA 1
ATOM 847 C C . LEU A 1 106 ? 3.339 0.391 0.291 1.00 98.31 106 LEU A C 1
ATOM 849 O O . LEU A 1 106 ? 2.375 0.491 1.052 1.00 98.31 106 LEU A O 1
ATOM 853 N N . GLN A 1 107 ? 4.471 -0.238 0.621 1.00 98.19 107 GLN A N 1
ATOM 854 C CA . GLN A 1 107 ? 4.706 -0.872 1.923 1.00 98.19 107 GLN A CA 1
ATOM 855 C C . GLN A 1 107 ? 4.538 0.123 3.075 1.00 98.19 107 GLN A C 1
ATOM 857 O O . GLN A 1 107 ? 3.724 -0.099 3.968 1.00 98.19 107 GLN A O 1
ATOM 862 N N . GLU A 1 108 ? 5.245 1.251 3.026 1.00 98.44 108 GLU A N 1
ATOM 863 C CA . GLU A 1 108 ? 5.212 2.266 4.083 1.00 98.44 108 GLU A CA 1
ATOM 864 C C . GLU A 1 108 ? 3.801 2.821 4.312 1.00 98.44 108 GLU A C 1
ATOM 866 O O . GLU A 1 108 ? 3.379 3.053 5.448 1.00 98.44 108 GLU A O 1
ATOM 871 N N . ARG A 1 109 ? 3.039 3.042 3.230 1.00 98.06 109 ARG A N 1
ATOM 872 C CA . ARG A 1 109 ? 1.646 3.497 3.328 1.00 98.06 109 ARG A CA 1
ATOM 873 C C . ARG A 1 109 ? 0.766 2.454 4.006 1.00 98.06 109 ARG A C 1
ATOM 875 O O . ARG A 1 109 ? -0.050 2.825 4.853 1.00 98.06 109 ARG A O 1
ATOM 882 N N . TYR A 1 110 ? 0.926 1.182 3.652 1.00 98.12 110 TYR A N 1
ATOM 883 C CA . TYR A 1 110 ? 0.181 0.092 4.269 1.00 98.12 110 TYR A CA 1
ATOM 884 C C . TYR A 1 110 ? 0.501 -0.038 5.762 1.00 98.12 110 TYR A C 1
ATOM 886 O O . TYR A 1 110 ? -0.420 -0.035 6.581 1.00 98.12 110 TYR A O 1
ATOM 894 N N . GLU A 1 111 ? 1.783 -0.068 6.128 1.00 98.31 111 GLU A N 1
ATOM 895 C CA . GLU A 1 111 ? 2.234 -0.180 7.520 1.00 98.31 111 GLU A CA 1
ATOM 896 C C . GLU A 1 111 ? 1.746 0.989 8.372 1.00 98.31 111 GLU A C 1
ATOM 898 O O . GLU A 1 111 ? 1.129 0.781 9.414 1.00 98.31 111 GLU A O 1
ATOM 903 N N . ARG A 1 112 ? 1.894 2.224 7.882 1.00 98.06 112 ARG A N 1
ATOM 904 C CA . ARG A 1 112 ? 1.411 3.415 8.589 1.00 98.06 112 ARG A CA 1
ATOM 905 C C . ARG A 1 112 ? -0.088 3.348 8.877 1.00 98.06 112 ARG A C 1
ATOM 907 O O . ARG A 1 112 ? -0.533 3.711 9.965 1.00 98.06 112 ARG A O 1
ATOM 914 N N . GLN A 1 113 ? -0.891 2.910 7.906 1.00 97.31 113 GLN A N 1
ATOM 915 C CA . GLN A 1 113 ? -2.336 2.777 8.105 1.00 97.31 113 GLN A CA 1
ATOM 916 C C . GLN A 1 113 ? -2.690 1.614 9.035 1.00 97.31 113 GLN A C 1
ATOM 918 O O . GLN A 1 113 ? -3.599 1.748 9.854 1.00 97.31 113 GLN A O 1
ATOM 923 N N . ARG A 1 114 ? -1.979 0.488 8.926 1.00 97.62 114 ARG A N 1
ATOM 924 C CA . ARG A 1 114 ? -2.107 -0.657 9.832 1.00 97.62 114 ARG A CA 1
ATOM 925 C C . ARG A 1 114 ? -1.852 -0.233 11.277 1.00 97.62 114 ARG A C 1
ATOM 927 O O . ARG A 1 114 ? -2.684 -0.496 12.138 1.00 97.62 114 ARG A O 1
ATOM 934 N N . ASP A 1 115 ? -0.763 0.482 11.528 1.00 97.62 115 ASP A N 1
ATOM 935 C CA . ASP A 1 115 ? -0.369 0.906 12.873 1.00 97.62 115 ASP A CA 1
ATOM 936 C C . ASP A 1 115 ? -1.340 1.941 13.446 1.00 97.62 115 ASP A C 1
ATOM 938 O O . ASP A 1 115 ? -1.681 1.900 14.631 1.00 97.62 115 ASP A O 1
ATOM 942 N N . LYS A 1 116 ? -1.878 2.821 12.591 1.00 96.44 116 LYS A N 1
ATOM 943 C CA . LYS A 1 116 ? -2.949 3.747 12.975 1.00 96.44 116 LYS A CA 1
ATOM 944 C C . LYS A 1 116 ? -4.213 3.000 13.412 1.00 96.44 116 LYS A C 1
ATOM 946 O O . LYS A 1 116 ? -4.764 3.327 14.460 1.00 96.44 116 LYS A O 1
ATOM 951 N N . ARG A 1 117 ? -4.654 1.992 12.646 1.00 94.38 117 ARG A N 1
ATOM 952 C CA . ARG A 1 117 ? -5.800 1.135 13.009 1.00 94.38 117 ARG A CA 1
ATOM 953 C C . ARG A 1 117 ? -5.543 0.379 14.310 1.00 94.38 117 ARG A C 1
ATOM 955 O O . ARG A 1 117 ? -6.396 0.378 15.190 1.00 94.38 117 ARG A O 1
ATOM 962 N N . GLN A 1 118 ? -4.352 -0.199 14.451 1.00 94.38 118 GLN A N 1
ATOM 963 C CA . GLN A 1 118 ? -3.933 -0.915 15.655 1.00 94.38 118 GLN A CA 1
ATOM 964 C C . GLN A 1 118 ? -4.004 -0.022 16.896 1.00 94.38 118 GLN A C 1
ATOM 966 O O . GLN A 1 118 ? -4.597 -0.402 17.904 1.00 94.38 118 GLN A O 1
ATOM 971 N N . THR A 1 119 ? -3.420 1.173 16.813 1.00 94.69 119 THR A N 1
ATOM 972 C CA . THR A 1 119 ? -3.385 2.131 17.923 1.00 94.69 119 THR A CA 1
ATOM 973 C C . THR A 1 119 ? -4.790 2.601 18.292 1.00 94.69 119 THR A C 1
ATOM 975 O O . THR A 1 119 ? -5.127 2.660 19.474 1.00 94.69 119 THR A O 1
ATOM 978 N N . ALA A 1 120 ? -5.632 2.891 17.294 1.00 91.88 120 ALA A N 1
ATOM 979 C CA . ALA A 1 120 ? -7.018 3.291 17.519 1.00 91.88 120 ALA A CA 1
ATOM 980 C C . ALA A 1 120 ? -7.822 2.185 18.222 1.00 91.88 120 ALA A C 1
ATOM 982 O O . ALA A 1 120 ? -8.464 2.445 19.239 1.00 91.88 120 ALA A O 1
ATOM 983 N N . TRP A 1 121 ? -7.715 0.939 17.749 1.00 92.56 121 TRP A N 1
ATOM 984 C CA . TRP A 1 121 ? -8.386 -0.205 18.367 1.00 92.56 121 TRP A CA 1
ATOM 985 C C . TRP A 1 121 ? -7.916 -0.447 19.810 1.00 92.56 121 TRP A C 1
ATOM 987 O O . TRP A 1 121 ? -8.739 -0.644 20.705 1.00 92.56 121 TRP A O 1
ATOM 997 N N . GLN A 1 122 ? -6.608 -0.360 20.079 1.00 90.69 122 GLN A N 1
ATOM 998 C CA . GLN A 1 122 ? -6.071 -0.486 21.440 1.00 90.69 122 GLN A CA 1
ATOM 999 C C . GLN A 1 122 ? -6.584 0.617 22.373 1.00 90.69 122 GLN A C 1
ATOM 1001 O O . GLN A 1 122 ? -6.965 0.329 23.510 1.00 90.69 122 GLN A O 1
ATOM 1006 N N . ALA A 1 123 ? -6.624 1.868 21.903 1.00 88.38 123 ALA A N 1
ATOM 1007 C CA . ALA A 1 123 ? -7.152 2.986 22.677 1.00 88.38 123 ALA A CA 1
ATOM 1008 C C . ALA A 1 123 ? -8.632 2.767 23.031 1.00 88.38 123 ALA A C 1
ATOM 1010 O O . ALA A 1 123 ? -9.009 2.890 24.197 1.00 88.38 123 ALA A O 1
ATOM 1011 N N . GLU A 1 124 ? -9.456 2.359 22.064 1.00 84.56 124 GLU A N 1
ATOM 1012 C CA . GLU A 1 124 ? -10.867 2.043 22.301 1.00 84.56 124 GLU A CA 1
ATOM 1013 C C . GLU A 1 124 ? -11.038 0.889 23.298 1.00 84.56 124 GLU A C 1
ATOM 1015 O O . GLU A 1 124 ? -11.821 0.994 24.245 1.00 84.56 124 GLU A O 1
ATOM 1020 N N . ARG A 1 125 ? -10.259 -0.188 23.168 1.00 81.88 125 ARG A N 1
ATOM 1021 C CA . ARG A 1 125 ? -10.332 -1.334 24.085 1.00 81.88 125 ARG A CA 1
ATOM 1022 C C . ARG A 1 125 ? -9.956 -0.961 25.520 1.00 81.88 125 ARG A C 1
ATOM 1024 O O . ARG A 1 125 ? -10.638 -1.374 26.458 1.00 81.88 125 ARG A O 1
ATOM 1031 N N . ASN A 1 126 ? -8.923 -0.137 25.689 1.00 78.19 126 ASN A N 1
ATOM 1032 C CA . ASN A 1 126 ? -8.485 0.339 27.000 1.00 78.19 126 ASN A CA 1
ATOM 1033 C C . ASN A 1 126 ? -9.547 1.220 27.674 1.00 78.19 126 ASN A C 1
ATOM 1035 O O . ASN A 1 126 ? -9.722 1.145 28.889 1.00 78.19 126 ASN A O 1
ATOM 1039 N N . THR A 1 127 ? -10.309 2.011 26.907 1.00 70.62 127 THR A N 1
ATOM 1040 C CA . THR A 1 127 ? -11.440 2.767 27.475 1.00 70.62 127 THR A CA 1
ATOM 1041 C C . THR A 1 127 ? -12.551 1.846 27.980 1.00 70.62 127 THR A C 1
ATOM 1043 O O . THR A 1 127 ? -13.122 2.111 29.034 1.00 70.62 127 THR A O 1
ATOM 1046 N N . ILE A 1 128 ? -12.815 0.729 27.293 1.00 63.75 128 ILE A N 1
ATOM 1047 C CA . ILE A 1 128 ? -13.817 -0.263 27.710 1.00 63.75 128 ILE A CA 1
ATOM 1048 C C . ILE A 1 128 ? -13.351 -1.019 28.965 1.00 63.75 128 ILE A C 1
ATOM 1050 O O . ILE A 1 128 ? -14.168 -1.272 29.846 1.00 63.75 128 ILE A O 1
ATOM 1054 N N . SER A 1 129 ? -12.055 -1.330 29.095 1.00 57.28 129 SER A N 1
ATOM 1055 C CA . SER A 1 129 ? -11.512 -1.991 30.294 1.00 57.28 129 SER A CA 1
ATOM 1056 C C . SER A 1 129 ? -11.370 -1.063 31.509 1.00 57.28 129 SER A C 1
ATOM 1058 O O . SER A 1 129 ? -11.379 -1.541 32.640 1.00 57.28 129 SER A O 1
ATOM 1060 N N . LEU A 1 130 ? -11.221 0.253 31.297 1.00 50.81 130 LEU A N 1
ATOM 1061 C CA . LEU A 1 130 ? -11.111 1.266 32.361 1.00 50.81 130 LEU A CA 1
ATOM 1062 C C . LEU A 1 130 ? -12.461 1.714 32.934 1.00 50.81 130 LEU A C 1
ATOM 1064 O O . LEU A 1 130 ? -12.484 2.360 33.986 1.00 50.81 130 LEU A O 1
ATOM 1068 N N . VAL A 1 131 ? -13.583 1.347 32.305 1.00 49.31 131 VAL A N 1
ATOM 1069 C CA . VAL A 1 131 ? -14.888 1.361 32.976 1.00 49.31 131 VAL A CA 1
ATOM 1070 C C . VAL A 1 131 ? -14.831 0.288 34.065 1.00 49.31 131 VAL A C 1
ATOM 1072 O O . VAL A 1 131 ? -15.185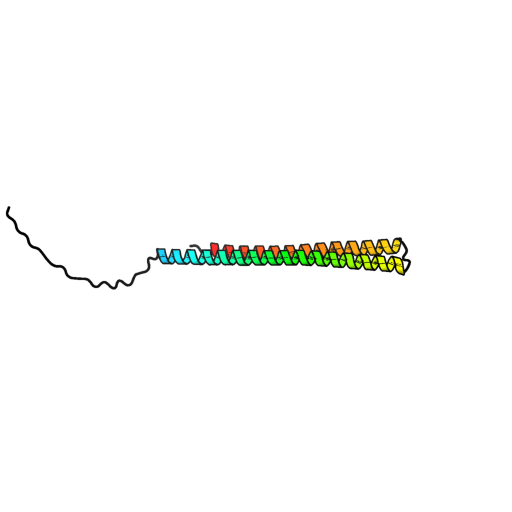 -0.865 33.833 1.00 49.31 131 VAL A O 1
ATOM 1075 N N . LYS A 1 132 ? -14.303 0.666 35.239 1.00 42.84 132 LYS A N 1
ATOM 1076 C CA . LYS A 1 132 ? -14.235 -0.171 36.442 1.00 42.84 132 LYS A CA 1
ATOM 1077 C C . LYS A 1 132 ? -15.618 -0.783 36.687 1.00 42.84 132 LYS A C 1
ATOM 1079 O O . LYS A 1 132 ? -16.575 -0.065 36.979 1.00 42.84 132 LYS A O 1
ATOM 1084 N N . LEU A 1 133 ? -15.691 -2.096 36.479 1.00 41.81 133 LEU A N 1
ATOM 1085 C CA . LEU A 1 133 ? -16.821 -2.963 36.807 1.00 41.81 133 LEU A CA 1
ATOM 1086 C C . LEU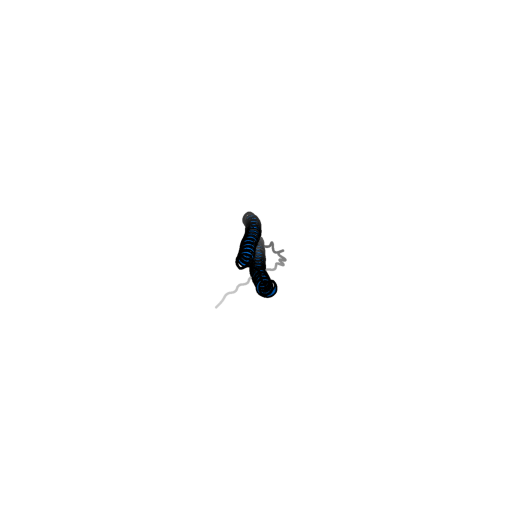 A 1 133 ? -17.013 -3.130 38.312 1.00 41.81 133 LEU A C 1
ATOM 1088 O O . LEU A 1 133 ? -16.030 -2.958 39.063 1.00 41.81 133 LEU A O 1
#